Protein 3ODV (pdb70)

Nearest PDB structures (foldseek):
  3odv-assembly1_A  TM=1.027E+00  e=1.717E-07  Androctonus mauritanicus mauritanicus
  3odv-assembly2_B  TM=9.685E-01  e=3.495E-06  Androctonus mauritanicus mauritanicus
  6ay7-assembly2_B  TM=9.670E-01  e=1.411E-04  Androctonus australis
  6atm-assembly1_C  TM=9.528E-01  e=1.856E-04  Buthus israelis
  2ktx-assembly1_A  TM=8.320E-01  e=3.128E-05  Androctonus mauritanicus mauritanicus

Foldseek 3Di:
DAWDPAFDDWAVVCQVVLVVVVAHDWTQDPRTIDGDDD/DAWDPDFDDFQVVFAVVLVVVQAHGFTQDPRTTDGHHD

Organism: Androctonus mauritanicus mauritanicus (NCBI:txid6860)

Radius of gyration: 13.89 Å; Cα contacts (8 Å, |Δi|>4): 241; chains: 2; bounding box: 24×30×34 Å

Sequence (76 aa):
GVVEINVKKCSGSPQQCLLKKPCKKDAGMRRRFGKKCMMNRRKCHCTPPKKGVEINVKKCSGSPQQCLKKPCKKDAGMMRRFFGGKKCMMNNRRKCHCTTPPKK

Structure (mmCIF, N/CA/C/O backbone):
data_3ODV
#
_entry.id   3ODV
#
_cell.length_a   25.150
_cell.length_b   30.511
_cell.length_c   41.097
_cell.angle_alpha   109.39
_cell.angle_beta   97.39
_cell.angle_gamma   97.09
#
_symmetry.space_group_name_H-M   'P -1'
#
loop_
_entity.id
_entity.type
_entity.pdbx_description
1 polymer 'Potassium channel toxin alpha-KTx 3.1'
2 non-polymer 'trifluoroacetic acid'
3 non-polymer 'CITRIC ACID'
4 water water
#
loop_
_atom_site.group_PDB
_atom_site.id
_atom_site.type_symbol
_atom_site.label_atom_id
_atom_site.label_alt_id
_atom_site.label_comp_id
_atom_site.label_asym_id
_atom_site.label_entity_id
_atom_site.label_seq_id
_atom_site.pdbx_PDB_ins_code
_atom_site.Cartn_x
_atom_site.Cartn_y
_atom_site.Cartn_z
_atom_site.occupancy
_atom_site.B_iso_or_equiv
_atom_site.auth_seq_id
_atom_site.auth_comp_id
_atom_site.auth_asym_id
_atom_site.auth_atom_id
_atom_site.pdbx_PDB_model_num
ATOM 1 N N . GLY A 1 1 ? 9.396 6.325 18.225 1.00 9.08 1 GLY A N 1
ATOM 2 C CA . GLY A 1 1 ? 9.990 6.436 19.572 1.00 9.37 1 GLY A CA 1
ATOM 3 C C . GLY A 1 1 ? 8.952 6.824 20.599 1.00 8.61 1 GLY A C 1
ATOM 4 O O . GLY A 1 1 ? 7.772 6.976 20.287 1.00 10.15 1 GLY A O 1
ATOM 5 N N . VAL A 1 2 ? 9.432 6.977 21.829 1.00 8.30 2 VAL A N 1
ATOM 6 C CA A VAL A 1 2 ? 8.573 7.453 22.880 0.50 8.34 2 VAL A CA 1
ATOM 7 C CA B VAL A 1 2 ? 8.699 7.450 23.018 0.50 9.30 2 VAL A CA 1
ATOM 8 C C . VAL A 1 2 ? 8.886 8.947 23.124 1.00 7.41 2 VAL A C 1
ATOM 9 O O . VAL A 1 2 ? 10.031 9.394 23.167 1.00 7.99 2 VAL A O 1
ATOM 16 N N . GLU A 1 3 ? 7.822 9.725 23.218 1.00 7.58 3 GLU A N 1
ATOM 17 C CA . GLU A 1 3 ? 7.955 11.145 23.499 1.00 7.60 3 GLU A CA 1
ATOM 18 C C . GLU A 1 3 ? 8.259 11.316 24.981 1.00 7.85 3 GLU A C 1
ATOM 19 O O . GLU A 1 3 ? 7.580 10.743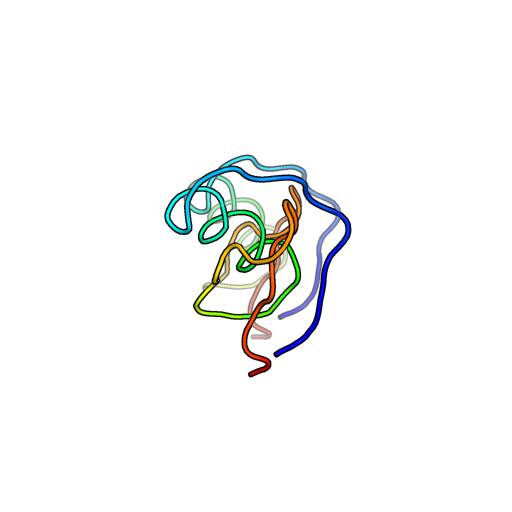 25.828 1.00 10.84 3 GLU A O 1
ATOM 25 N N . ILE A 1 4 ? 9.290 12.086 25.285 1.00 7.02 4 ILE A N 1
ATOM 26 C CA . ILE A 1 4 ? 9.614 12.452 26.647 1.00 7.39 4 ILE A CA 1
ATOM 27 C C . ILE A 1 4 ? 9.333 13.933 26.830 1.00 7.40 4 ILE A C 1
ATOM 28 O O . ILE A 1 4 ? 9.223 14.682 25.855 1.00 8.42 4 ILE A O 1
ATOM 33 N N . ASN A 1 5 ? 9.219 14.369 28.079 1.00 7.26 5 ASN A N 1
ATOM 34 C CA . ASN A 1 5 ? 8.726 15.714 28.352 1.00 8.04 5 ASN A CA 1
ATOM 35 C C . ASN A 1 5 ? 9.863 16.740 28.369 1.00 7.77 5 ASN A C 1
ATOM 36 O O . ASN A 1 5 ? 10.102 17.429 29.358 1.00 8.72 5 ASN A O 1
ATOM 41 N N . VAL A 1 6 ? 10.563 16.821 27.241 1.00 7.62 6 VAL A N 1
ATOM 42 C CA . VAL A 1 6 ? 11.734 17.672 27.077 1.00 7.52 6 VAL A CA 1
ATOM 43 C C . VAL A 1 6 ? 11.576 18.427 25.766 1.00 7.45 6 VAL A C 1
ATOM 44 O O . VAL A 1 6 ? 11.287 17.824 24.720 1.00 8.21 6 VAL A O 1
ATOM 48 N N . LYS A 1 7 ? 11.750 19.744 25.852 1.00 7.38 7 LYS A N 1
ATOM 49 C CA A LYS A 1 7 ? 11.636 20.639 24.715 0.80 7.44 7 LYS A CA 1
ATOM 50 C CA B LYS A 1 7 ? 11.621 20.608 24.689 0.20 8.13 7 LYS A CA 1
ATOM 51 C C . LYS A 1 7 ? 12.966 20.756 23.983 1.00 7.57 7 LYS A C 1
ATOM 52 O O . LYS A 1 7 ? 14.020 20.748 24.595 1.00 9.47 7 LYS A O 1
ATOM 63 N N . CYS A 1 8 ? 12.904 20.883 22.668 1.00 7.36 8 CYS A N 1
ATOM 64 C CA . CYS A 1 8 ? 14.102 20.969 21.848 1.00 7.41 8 CYS A CA 1
ATOM 65 C C . CYS A 1 8 ? 13.803 21.777 20.604 1.00 7.63 8 CYS A C 1
ATOM 66 O O . CYS A 1 8 ? 12.658 21.920 20.196 1.00 8.76 8 CYS A O 1
ATOM 69 N N . SER A 1 9 ? 14.870 22.266 19.986 1.00 7.80 9 SER A N 1
ATOM 70 C CA . SER A 1 9 ? 14.806 22.889 18.666 1.00 8.92 9 SER A CA 1
ATOM 71 C C . SER A 1 9 ? 15.706 22.192 17.649 1.00 8.92 9 SER A C 1
ATOM 72 O O . SER A 1 9 ? 15.703 22.570 16.494 1.00 12.04 9 SER A O 1
ATOM 75 N N . GLY A 1 10 ? 16.475 21.197 18.065 1.00 9.03 10 GLY A N 1
ATOM 76 C CA . GLY A 1 10 ? 17.289 20.396 17.165 1.00 9.66 10 GLY A CA 1
ATOM 77 C C . GLY A 1 10 ? 17.613 19.080 17.820 1.00 9.41 10 GLY A C 1
ATOM 78 O O . GLY A 1 10 ? 17.668 18.978 19.049 1.00 9.54 10 GLY A O 1
ATOM 79 N N . SER A 1 11 ? 17.836 18.054 17.013 1.00 10.16 11 SER A N 1
ATOM 80 C CA . SER A 1 11 ? 18.055 16.732 17.556 1.00 10.09 11 SER A CA 1
ATOM 81 C C . SER A 1 11 ? 19.242 16.546 18.488 1.00 10.24 11 SER A C 1
ATOM 82 O O . SER A 1 11 ? 19.126 15.752 19.402 1.00 10.37 11 SER A O 1
ATOM 85 N N . PRO A 1 12 ? 20.361 17.270 18.312 1.00 10.71 12 PRO A N 1
ATOM 86 C CA . PRO A 1 12 ? 21.461 17.060 19.254 1.00 11.78 12 PRO A CA 1
ATOM 87 C C . PRO A 1 12 ? 21.077 17.323 20.710 1.00 10.67 12 PRO A C 1
ATOM 88 O O . PRO A 1 12 ? 21.668 16.738 21.616 1.00 11.90 12 PRO A O 1
ATOM 92 N N . GLN A 1 13 ? 20.087 18.190 20.914 1.00 9.27 13 GLN A N 1
ATOM 93 C CA A GLN A 1 13 ? 19.615 18.527 22.248 0.50 9.24 13 GLN A CA 1
ATOM 94 C CA B GLN A 1 13 ? 19.603 18.521 22.250 0.50 9.16 13 GLN A CA 1
ATOM 95 C C . GLN A 1 13 ? 18.894 17.361 22.922 1.00 8.87 13 GLN A C 1
ATOM 96 O O . GLN A 1 13 ? 18.632 17.419 24.118 1.00 9.84 13 GLN A O 1
ATOM 107 N N . CYS A 1 14 ? 18.553 16.323 22.155 1.00 8.18 14 CYS A N 1
ATOM 108 C CA . CYS A 1 14 ? 17.850 15.169 22.702 1.00 7.67 14 CYS A CA 1
ATOM 109 C C . CYS A 1 14 ? 18.755 14.024 23.110 1.00 7.69 14 CYS A C 1
ATOM 110 O O . CYS A 1 14 ? 18.281 13.057 23.685 1.00 7.95 14 CYS A O 1
ATOM 113 N N . LEU A 1 15 ? 20.051 14.124 22.854 1.00 8.37 15 LEU A N 1
ATOM 114 C CA A LEU A 1 15 ? 20.940 13.030 23.199 0.50 8.58 15 LEU A CA 1
ATOM 115 C CA B LEU A 1 15 ? 20.991 13.054 23.200 0.50 9.02 15 LEU A CA 1
ATOM 116 C C . LEU A 1 15 ? 20.958 12.779 24.702 1.00 8.49 15 LEU A C 1
ATOM 117 O O . LEU A 1 15 ? 20.688 11.664 25.150 1.00 9.00 15 LEU A O 1
ATOM 126 N N . LYS A 1 16 ? 21.251 13.803 25.494 1.00 8.63 16 LYS A N 1
ATOM 127 C CA A LYS A 1 16 ? 21.302 13.624 26.941 0.50 9.47 16 LYS A CA 1
ATOM 128 C CA B LYS A 1 16 ? 21.306 13.622 26.940 0.50 9.26 16 LYS A CA 1
ATOM 129 C C . LYS A 1 16 ? 19.917 13.330 27.522 1.00 8.47 16 LYS A C 1
ATOM 130 O O . LYS A 1 16 ? 19.784 12.430 28.332 1.00 9.00 16 LYS A O 1
ATOM 141 N N . PRO A 1 17 ? 18.871 14.067 27.105 1.00 8.13 17 PRO A N 1
ATOM 142 C CA . PRO A 1 17 ? 17.524 13.718 27.586 1.00 8.48 17 PRO A CA 1
ATOM 143 C C . PRO A 1 17 ? 17.135 12.264 27.299 1.00 7.58 17 PRO A C 1
ATOM 144 O O . PRO A 1 17 ? 16.572 11.588 28.169 1.00 7.87 17 PRO A O 1
ATOM 148 N N . CYS A 1 18 ? 17.437 11.770 26.100 1.00 7.20 18 CYS A N 1
ATOM 149 C CA . CYS A 1 18 ? 17.107 10.384 25.801 1.00 7.30 18 CYS A CA 1
ATOM 150 C C . CYS A 1 18 ? 17.933 9.430 26.668 1.00 7.71 18 CYS A C 1
ATOM 151 O O . CYS A 1 18 ? 17.405 8.429 27.142 1.00 8.25 18 CYS A O 1
ATOM 154 N N . LYS A 1 19 ? 19.207 9.741 26.885 1.00 8.52 19 LYS A N 1
ATOM 155 C CA A LYS A 1 19 ? 20.037 8.929 27.773 0.50 9.83 19 LYS A CA 1
ATOM 156 C CA B LYS A 1 19 ? 20.044 8.946 27.796 0.50 10.38 19 LYS A CA 1
ATOM 157 C C . LYS A 1 19 ? 19.493 8.945 29.221 1.00 9.20 19 LYS A C 1
ATOM 158 O O . LYS A 1 19 ? 19.503 7.920 29.905 1.00 10.90 19 LYS A O 1
ATOM 169 N N . ASP A 1 20 ? 19.004 10.090 29.671 1.00 9.43 20 ASP A N 1
ATOM 170 C CA . ASP A 1 20 ? 18.387 10.204 31.000 1.00 9.97 20 ASP A CA 1
ATOM 171 C C . ASP A 1 20 ? 17.135 9.320 31.100 1.00 9.97 20 ASP A C 1
ATOM 172 O O . ASP A 1 20 ? 16.748 8.933 32.198 1.00 13.05 20 ASP A O 1
ATOM 177 N N . ALA A 1 21 ? 16.509 9.020 29.961 1.00 8.60 21 ALA A N 1
ATOM 178 C CA . ALA A 1 21 ? 15.331 8.170 29.864 1.00 9.01 21 ALA A CA 1
ATOM 179 C C . ALA A 1 21 ? 15.703 6.718 29.517 1.00 8.44 21 ALA A C 1
ATOM 180 O O . ALA A 1 21 ? 14.826 5.876 29.297 1.00 9.57 21 ALA A O 1
ATOM 182 N N . GLY A 1 22 ? 16.994 6.414 29.482 1.00 8.80 22 GLY A N 1
ATOM 183 C CA . GLY A 1 22 ? 17.474 5.066 29.249 1.00 9.31 22 GLY A CA 1
ATOM 184 C C . GLY A 1 22 ? 17.708 4.654 27.808 1.00 8.96 22 GLY A C 1
ATOM 185 O O . GLY A 1 22 ? 17.869 3.464 27.554 1.00 10.67 22 GLY A O 1
ATOM 186 N N 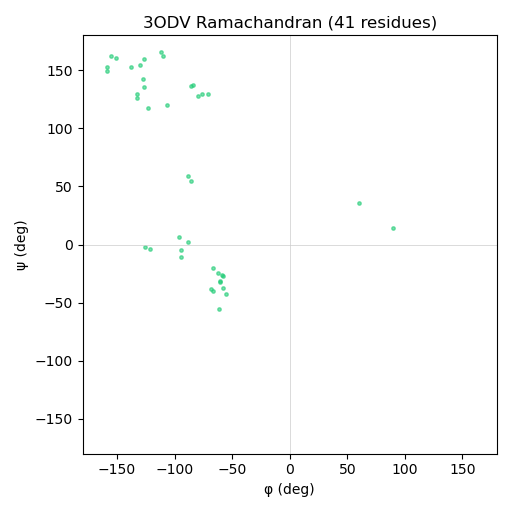. MET A 1 23 ? 17.738 5.614 26.881 1.00 7.54 23 MET A N 1
ATOM 187 C CA . MET A 1 23 ? 17.719 5.312 25.449 1.00 7.99 23 MET A CA 1
ATOM 188 C C . MET A 1 23 ? 18.886 5.982 24.727 1.00 8.30 23 MET A C 1
ATOM 189 O O . MET A 1 23 ? 19.449 6.967 25.207 1.00 10.44 23 MET A O 1
ATOM 194 N N . ARG A 1 24 ? 19.203 5.455 23.542 1.00 8.17 24 ARG A N 1
ATOM 195 C CA A ARG A 1 24 ? 20.450 5.803 22.863 0.40 8.46 24 ARG A CA 1
ATOM 196 C CA B ARG A 1 24 ? 20.455 5.747 22.834 0.40 8.62 24 ARG A CA 1
ATOM 197 C CA C ARG A 1 24 ? 20.451 5.795 22.859 0.20 8.75 24 ARG A CA 1
ATOM 198 C C . ARG A 1 24 ? 20.297 6.471 21.493 1.00 7.99 24 ARG A C 1
ATOM 199 O O . ARG A 1 24 ? 21.290 6.926 20.928 1.00 8.22 24 ARG A O 1
ATOM 221 N N . PHE A 1 25 ? 19.076 6.531 20.967 1.00 7.61 25 PHE A N 1
ATOM 222 C CA . PHE A 1 25 ? 18.787 7.146 19.665 1.00 7.59 25 PHE A CA 1
ATOM 223 C C . PHE A 1 25 ? 17.514 7.949 19.807 1.00 7.61 25 PHE A C 1
ATOM 224 O O . PHE A 1 25 ? 16.646 7.618 20.617 1.00 8.32 25 PHE A O 1
ATOM 232 N N . GLY A 1 26 ? 17.375 8.986 18.998 1.00 8.14 26 GLY A N 1
ATOM 233 C CA . GLY A 1 26 ? 16.180 9.804 19.080 1.00 8.65 26 GLY A CA 1
ATOM 234 C C . GLY A 1 26 ? 16.200 10.927 18.077 1.00 8.67 26 GLY A C 1
ATOM 235 O O . GLY A 1 26 ? 17.061 10.984 17.200 1.00 10.27 26 GLY A O 1
ATOM 236 N N A LYS A 1 27 ? 15.257 11.838 18.227 0.50 9.00 27 LYS A N 1
ATOM 237 N N B LYS A 1 27 ? 15.240 11.840 18.224 0.50 8.28 27 LYS A N 1
ATOM 238 C CA A LYS A 1 27 ? 15.271 13.043 17.435 0.50 9.45 27 LYS A CA 1
ATOM 239 C CA B LYS A 1 27 ? 14.940 12.877 17.225 0.50 8.63 27 LYS A CA 1
ATOM 240 C C A LYS A 1 27 ? 14.248 14.021 17.975 0.50 9.94 27 LYS A C 1
ATOM 241 C C B LYS A 1 27 ? 14.209 14.011 17.967 0.50 9.39 27 LYS A C 1
ATOM 242 O O A LYS A 1 27 ? 13.288 13.675 18.691 0.50 11.01 27 LYS A O 1
ATOM 243 O O B LYS A 1 27 ? 13.440 13.756 18.900 0.50 10.07 27 LYS A O 1
ATOM 254 N N . CYS A 1 28 ? 14.464 15.261 17.571 1.00 9.48 28 CYS A N 1
ATOM 255 C CA . CYS A 1 28 ? 13.603 16.361 17.945 1.00 8.75 28 CYS A CA 1
ATOM 256 C C . CYS A 1 28 ? 12.536 16.478 16.866 1.00 9.10 28 CYS A C 1
ATOM 257 O O . CYS A 1 28 ? 12.839 16.602 15.687 1.00 11.54 28 CYS A O 1
ATOM 260 N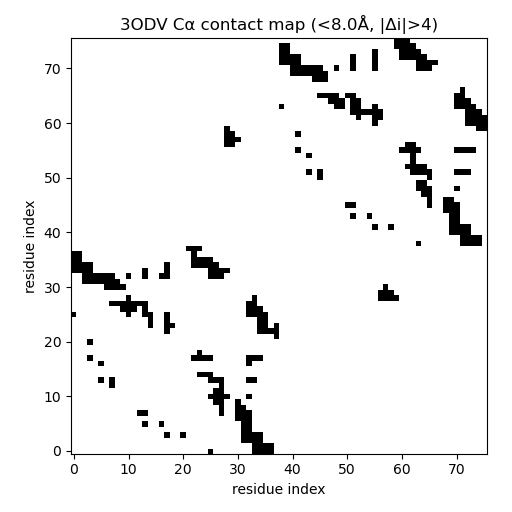 N . MET A 1 29 ? 11.282 16.428 17.271 1.00 9.07 29 MET A N 1
ATOM 261 C CA A MET A 1 29 ? 10.206 16.541 16.349 0.50 9.55 29 MET A CA 1
ATOM 262 C CA B MET A 1 29 ? 10.127 16.498 16.362 0.50 10.11 29 MET A CA 1
ATOM 263 C C . MET A 1 29 ? 9.056 17.247 17.076 1.00 9.61 29 MET A C 1
ATOM 264 O O . MET A 1 29 ? 8.705 16.900 18.209 1.00 10.21 29 MET A O 1
ATOM 273 N N . ASN A 1 30 ? 8.514 18.267 16.432 1.00 9.57 30 ASN A N 1
ATOM 274 C CA . ASN A 1 30 ? 7.438 19.022 17.011 1.00 10.26 30 ASN A CA 1
ATOM 275 C C . ASN A 1 30 ? 7.833 19.682 18.353 1.00 10.05 30 ASN A C 1
ATOM 276 O O . ASN A 1 30 ? 7.029 19.792 19.260 1.00 10.85 30 ASN A O 1
ATOM 281 N N . ARG A 1 31 ? 9.093 20.112 18.426 1.00 9.05 31 ARG A N 1
ATOM 282 C CA A ARG A 1 31 ? 9.681 20.776 19.586 0.50 9.09 31 ARG A CA 1
ATOM 283 C CA B ARG A 1 31 ? 9.673 20.795 19.590 0.50 9.65 31 ARG A CA 1
ATOM 284 C C . ARG A 1 31 ? 9.773 19.913 20.829 1.00 8.34 31 ARG A C 1
ATOM 285 O O . ARG A 1 31 ? 9.967 20.441 21.927 1.00 9.00 31 ARG A O 1
ATOM 300 N N . LYS A 1 32 ? 9.688 18.597 20.652 1.00 8.02 32 LYS A N 1
ATOM 301 C CA . LYS A 1 32 ? 9.843 17.651 21.752 1.00 7.87 32 LYS A CA 1
ATOM 302 C C . LYS A 1 32 ? 10.836 16.576 21.359 1.00 7.31 32 LYS A C 1
ATOM 303 O O . LYS A 1 32 ? 10.980 16.233 20.181 1.00 7.81 32 LYS A O 1
ATOM 309 N N . CYS A 1 33 ? 11.469 15.984 22.369 1.00 7.17 33 CYS A N 1
ATOM 310 C CA . CYS A 1 33 ? 12.342 14.852 22.147 1.00 7.11 33 CYS A CA 1
ATOM 311 C C . CYS A 1 33 ? 11.559 13.545 22.098 1.00 6.51 33 CYS A C 1
ATOM 312 O O . CYS A 1 33 ? 10.670 13.293 22.925 1.00 7.38 33 CYS A O 1
ATOM 315 N N . HIS A 1 34 ? 11.943 12.705 21.136 1.00 6.46 34 HIS A N 1
ATOM 316 C CA . HIS A 1 34 ? 11.405 11.358 20.965 1.00 6.74 34 HIS A CA 1
ATOM 317 C C . HIS A 1 34 ? 12.584 10.413 20.935 1.00 6.52 34 HIS A C 1
ATOM 318 O O . HIS A 1 34 ? 13.576 10.671 20.275 1.00 8.59 34 HIS A O 1
ATOM 325 N N . CYS A 1 35 ? 12.472 9.303 21.653 1.00 6.45 35 CYS A N 1
ATOM 326 C CA . CYS A 1 35 ? 13.598 8.408 21.866 1.00 6.79 35 CYS A CA 1
ATOM 327 C C . CYS A 1 35 ? 13.227 6.984 21.482 1.00 6.57 35 CYS A C 1
ATOM 328 O O . CYS A 1 35 ? 12.122 6.521 21.771 1.00 7.20 35 CYS A O 1
ATOM 331 N N . THR A 1 36 ? 14.167 6.254 20.900 1.00 6.96 36 THR A N 1
ATOM 332 C CA . THR A 1 36 ? 13.902 4.893 20.465 1.00 7.68 36 THR A CA 1
ATOM 333 C C . THR A 1 36 ? 13.963 3.943 21.659 1.00 7.28 36 THR A C 1
ATOM 334 O O . THR A 1 36 ? 14.941 3.942 22.405 1.00 8.54 36 THR A O 1
ATOM 338 N N . PRO A 1 37 ? 12.919 3.120 21.862 1.00 8.25 37 PRO A N 1
ATOM 339 C CA A PRO A 1 37 ? 12.919 2.175 22.979 0.70 9.64 37 PRO A CA 1
ATOM 340 C CA B PRO A 1 37 ? 12.938 2.214 23.007 0.30 10.06 37 PRO A CA 1
ATOM 341 C C . PRO A 1 37 ? 14.175 1.328 23.028 1.00 10.83 37 PRO A C 1
ATOM 342 O O . PRO A 1 37 ? 14.698 0.920 21.991 1.00 12.63 37 PRO A O 1
ATOM 349 N N A LYS A 1 38 ? 14.625 1.067 24.250 0.50 11.62 38 LYS A N 1
ATOM 350 N N B LYS A 1 38 ? 14.635 1.046 24.244 0.50 12.78 38 LYS A N 1
ATOM 351 C CA A LYS A 1 38 ? 15.767 0.221 24.524 0.50 12.72 38 LYS A CA 1
ATOM 352 C CA B LYS A 1 38 ? 15.828 0.247 24.476 0.50 14.90 38 LYS A CA 1
ATOM 353 C C A LYS A 1 38 ? 15.433 -1.227 24.167 0.50 13.46 38 LYS A C 1
ATOM 354 C C B LYS A 1 38 ? 15.580 -1.217 24.127 0.50 15.86 38 LYS A C 1
ATOM 355 O O A LYS A 1 38 ? 14.402 -1.743 24.592 0.50 13.93 38 LYS A O 1
ATOM 356 O O B LYS A 1 38 ? 14.492 -1.740 24.362 0.50 17.45 38 LYS A O 1
ATOM 369 N N . GLY B 1 1 ? -0.527 13.418 -0.521 1.00 12.68 1 GLY B N 1
ATOM 370 C CA . GLY B 1 1 ? 0.016 13.700 0.830 1.00 12.48 1 GLY B CA 1
ATOM 371 C C . GLY B 1 1 ? -1.056 14.224 1.749 1.00 12.41 1 GLY B C 1
ATOM 372 O O . GLY B 1 1 ? -2.227 14.294 1.382 1.00 14.10 1 GLY B O 1
ATOM 373 N N . VAL B 1 2 ? -0.612 14.620 2.937 1.00 11.98 2 VAL B N 1
ATOM 374 C CA . VAL B 1 2 ? -1.467 15.120 4.005 1.00 12.26 2 VAL B CA 1
ATOM 375 C C . VAL B 1 2 ? -1.268 16.632 4.125 1.00 10.51 2 VAL B C 1
ATOM 376 O O . VAL B 1 2 ? -0.153 17.087 4.381 1.00 10.59 2 VAL B O 1
ATOM 380 N N . GLU B 1 3 ? -2.331 17.408 3.941 1.00 10.95 3 GLU B N 1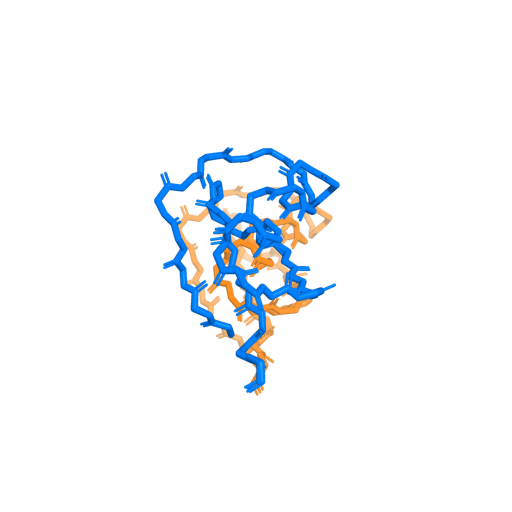
ATOM 381 C CA . GLU B 1 3 ? -2.258 18.856 4.147 1.00 10.16 3 GLU B CA 1
ATOM 382 C C . GLU B 1 3 ? -2.130 19.143 5.644 1.00 9.97 3 GLU B C 1
ATOM 383 O O . GLU B 1 3 ? -2.897 18.619 6.445 1.00 12.28 3 GLU B O 1
ATOM 389 N N . ILE B 1 4 ? -1.144 19.955 6.009 1.00 8.69 4 ILE B N 1
ATOM 390 C CA . ILE B 1 4 ? -0.976 20.403 7.377 1.00 8.52 4 ILE B CA 1
ATOM 391 C C . ILE B 1 4 ? -1.263 21.887 7.452 1.00 8.34 4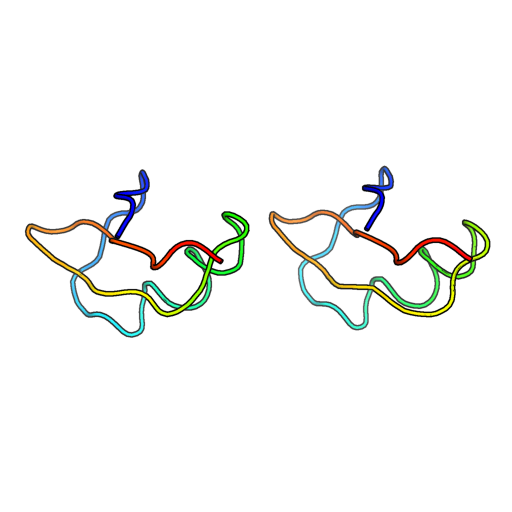 ILE B C 1
ATOM 392 O O . ILE B 1 4 ? -1.316 22.584 6.434 1.00 9.17 4 ILE B O 1
ATOM 397 N N . ASN B 1 5 ? -1.433 22.384 8.668 1.00 9.00 5 ASN B N 1
ATOM 398 C CA . ASN B 1 5 ? -1.894 23.740 8.899 1.00 9.70 5 ASN B CA 1
ATOM 399 C C . ASN B 1 5 ? -0.741 24.743 8.883 1.00 8.00 5 ASN B C 1
ATOM 400 O O . ASN B 1 5 ? -0.551 25.495 9.839 1.00 8.39 5 ASN B O 1
ATOM 405 N N . VAL B 1 6 ? 0.032 24.740 7.797 1.00 7.65 6 VAL B N 1
ATOM 406 C CA . VAL B 1 6 ? 1.216 25.574 7.657 1.00 7.46 6 VAL B CA 1
ATOM 407 C C . VAL B 1 6 ? 1.152 26.233 6.293 1.00 7.59 6 VAL B C 1
ATOM 408 O O . VAL B 1 6 ? 0.966 25.559 5.282 1.00 8.69 6 VAL B O 1
ATOM 412 N N . LYS B 1 7 ? 1.268 27.559 6.307 1.00 8.24 7 LYS B N 1
ATOM 413 C CA A LYS B 1 7 ? 1.221 28.330 5.076 0.50 8.86 7 LYS B CA 1
ATOM 414 C CA B LYS B 1 7 ? 1.254 28.410 5.121 0.50 9.34 7 LYS B CA 1
ATOM 415 C C . LYS B 1 7 ? 2.630 28.459 4.489 1.00 8.61 7 LYS B C 1
ATOM 416 O O . LYS B 1 7 ? 3.637 28.446 5.187 1.00 10.82 7 LYS B O 1
ATOM 427 N N . CYS B 1 8 ? 2.680 28.553 3.169 1.00 8.41 8 CYS B N 1
ATOM 428 C CA . CYS B 1 8 ? 3.946 28.536 2.471 1.00 8.22 8 CYS B CA 1
ATOM 429 C C . CYS B 1 8 ? 3.800 29.247 1.137 1.00 8.77 8 CYS B C 1
ATOM 430 O O . CYS B 1 8 ? 2.699 29.423 0.616 1.00 10.22 8 CYS B O 1
ATOM 433 N N . SER B 1 9 ? 4.942 29.612 0.584 1.00 9.10 9 SER B N 1
ATOM 434 C CA . SER B 1 9 ? 5.019 30.120 -0.779 1.00 10.12 9 SER B CA 1
ATOM 435 C C . SER B 1 9 ? 6.021 29.346 -1.631 1.00 10.03 9 SER B C 1
ATOM 436 O O . SER B 1 9 ? 6.152 29.629 -2.805 1.00 12.81 9 SER B O 1
ATOM 439 N N . GLY B 1 10 ? 6.719 28.378 -1.068 1.00 10.79 10 GLY B N 1
ATOM 440 C CA . GLY B 1 10 ? 7.635 27.530 -1.817 1.00 10.90 10 GLY B CA 1
ATOM 441 C C . GLY B 1 10 ? 7.857 26.242 -1.058 1.00 10.19 10 GLY B C 1
ATOM 442 O O . GLY B 1 10 ? 7.803 26.217 0.174 1.00 10.43 10 GLY B O 1
ATOM 443 N N . SER B 1 11 ? 8.098 25.161 -1.784 1.00 10.62 11 SER B N 1
ATOM 444 C CA . SER B 1 11 ? 8.202 23.858 -1.157 1.00 10.74 11 SER B CA 1
ATOM 445 C C . SER B 1 11 ? 9.309 23.699 -0.113 1.00 10.76 11 SER B C 1
ATOM 446 O O . SER B 1 11 ? 9.108 22.963 0.839 1.00 10.77 11 SER B O 1
ATOM 449 N N . PRO B 1 12 ? 10.457 24.394 -0.240 1.00 10.88 12 PRO B N 1
ATOM 450 C CA . PRO B 1 12 ? 11.464 24.220 0.813 1.00 11.47 12 PRO B CA 1
ATOM 451 C C . PRO B 1 12 ? 10.963 24.593 2.213 1.00 10.29 12 PRO B C 1
ATOM 452 O O . PRO B 1 12 ? 11.465 24.062 3.204 1.00 11.43 12 PRO B O 1
ATOM 456 N N . GLN B 1 13 ? 9.979 25.482 2.283 1.00 9.04 13 GLN B N 1
ATOM 457 C CA A GLN B 1 13 ? 9.392 25.880 3.566 0.50 8.60 13 GLN B CA 1
ATOM 458 C CA B GLN B 1 13 ? 9.381 25.904 3.550 0.50 8.54 13 GLN B CA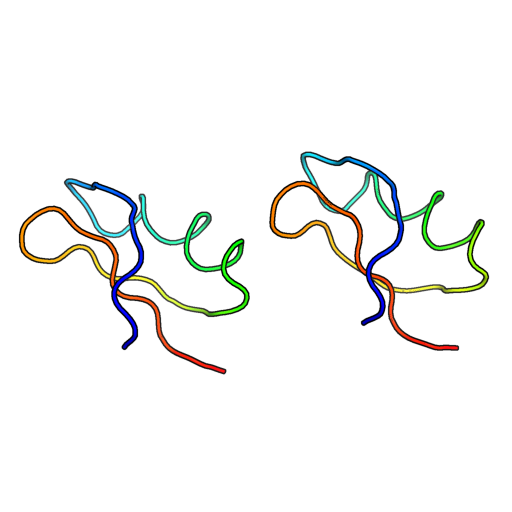 1
ATOM 459 C C . GLN B 1 13 ? 8.614 24.761 4.235 1.00 8.27 13 GLN B C 1
ATOM 460 O O . GLN B 1 13 ? 8.289 24.862 5.408 1.00 9.03 13 GLN B O 1
ATOM 471 N N . CYS B 1 14 ? 8.312 23.696 3.498 1.00 8.10 14 CYS B N 1
ATOM 472 C CA . CYS B 1 14 ? 7.521 22.590 4.025 1.00 8.11 14 CYS B CA 1
ATOM 473 C C . CYS B 1 14 ? 8.343 21.446 4.575 1.00 8.34 14 CYS B C 1
ATOM 474 O O . CYS B 1 14 ? 7.784 20.563 5.219 1.00 8.41 14 CYS B O 1
ATOM 477 N N . LEU B 1 15 ? 9.647 21.428 4.338 1.00 9.34 15 LEU B N 1
ATOM 478 C CA . LEU B 1 15 ? 10.464 20.296 4.767 1.00 10.35 15 LEU B CA 1
ATOM 479 C C . LEU B 1 15 ? 10.434 20.126 6.285 1.00 9.74 15 LEU B C 1
ATOM 480 O O . LEU B 1 15 ? 10.087 19.060 6.806 1.00 10.04 15 LEU B O 1
ATOM 485 N N . LYS B 1 16 ? 10.784 21.178 7.004 1.00 9.91 16 LYS B N 1
ATOM 486 C CA A LYS B 1 16 ? 10.825 21.090 8.451 0.71 10.47 16 LYS B CA 1
ATOM 487 C CA B LYS B 1 16 ? 10.819 21.086 8.457 0.29 10.35 16 LYS B CA 1
ATOM 488 C C . LYS B 1 16 ? 9.417 20.900 9.056 1.00 9.09 16 LYS B C 1
ATOM 489 O O . LYS B 1 16 ? 9.235 20.025 9.892 1.00 9.73 16 LYS B O 1
ATOM 500 N N . PRO B 1 17 ? 8.410 21.685 8.629 1.00 8.65 17 PRO B N 1
ATOM 501 C CA . PRO B 1 17 ? 7.076 21.435 9.183 1.00 9.06 17 PRO B CA 1
ATOM 502 C C . PRO B 1 17 ? 6.570 20.022 8.952 1.00 8.34 17 PRO B C 1
ATOM 503 O O . PRO B 1 17 ? 5.930 19.437 9.824 1.00 8.63 17 PRO B O 1
ATOM 507 N N . CYS B 1 18 ? 6.864 19.456 7.787 1.00 8.19 18 CYS B N 1
ATOM 508 C CA . CYS B 1 18 ? 6.407 18.097 7.531 1.00 8.43 18 CYS B CA 1
ATOM 509 C C . CYS B 1 18 ? 7.127 17.093 8.429 1.00 8.98 18 CYS B C 1
ATOM 510 O O . CYS B 1 18 ? 6.506 16.154 8.914 1.00 9.78 18 CYS B O 1
ATOM 513 N N . LYS B 1 19 ? 8.412 17.297 8.676 1.00 9.01 19 LYS B N 1
ATOM 514 C CA A LYS B 1 19 ? 9.147 16.468 9.627 0.20 9.52 19 LYS B CA 1
ATOM 515 C CA B LYS B 1 19 ? 9.130 16.447 9.618 0.80 9.89 19 LYS B CA 1
ATOM 516 C C . LYS B 1 19 ? 8.539 16.595 11.024 1.00 9.44 19 LYS B C 1
ATOM 517 O O . LYS B 1 19 ? 8.366 15.601 11.741 1.00 10.14 19 LYS B O 1
ATOM 528 N N . ASP B 1 20 ? 8.221 17.820 11.419 1.00 9.10 20 ASP B N 1
ATOM 529 C CA . ASP B 1 20 ? 7.639 18.072 12.728 1.00 9.46 20 ASP B CA 1
ATOM 530 C C . ASP B 1 20 ? 6.237 17.495 12.895 1.00 9.73 20 ASP B C 1
ATOM 531 O O . ASP B 1 20 ? 5.786 17.291 14.015 1.00 13.64 20 ASP B O 1
ATOM 536 N N . ALA B 1 21 ? 5.565 17.220 11.785 1.00 9.05 21 ALA B N 1
ATOM 537 C CA . ALA B 1 21 ? 4.251 16.583 11.781 1.00 9.72 21 ALA B CA 1
ATOM 538 C C . ALA B 1 21 ? 4.336 15.056 11.765 1.00 9.80 21 ALA B C 1
ATOM 539 O O . ALA B 1 21 ? 3.326 14.374 11.743 1.00 11.22 21 ALA B O 1
ATOM 541 N N . GLY B 1 22 ? 5.545 14.514 11.795 1.00 9.16 22 GLY B N 1
ATOM 542 C CA . GLY B 1 22 ? 5.745 13.072 11.775 1.00 9.62 22 GLY B CA 1
ATOM 543 C C . GLY B 1 22 ? 5.829 12.456 10.389 1.00 9.76 22 GLY B C 1
ATOM 544 O O . GLY B 1 22 ? 5.699 11.239 10.254 1.00 10.86 22 GLY B O 1
ATOM 545 N N A MET B 1 23 ? 5.918 13.286 9.347 0.50 9.24 23 MET B N 1
ATOM 546 N N B MET B 1 23 ? 6.219 13.293 9.422 0.50 10.72 23 MET B N 1
ATOM 547 C CA A MET B 1 23 ? 5.793 12.821 7.955 0.50 8.28 23 MET B CA 1
ATOM 548 C CA B MET B 1 23 ? 6.327 12.945 8.009 0.50 11.26 23 MET B CA 1
ATOM 549 C C A MET B 1 23 ? 7.082 13.083 7.196 0.50 8.26 23 MET B C 1
ATOM 550 C C B MET B 1 23 ? 7.772 13.063 7.516 0.50 10.62 23 MET B C 1
ATOM 551 O O A MET B 1 23 ? 8.129 13.218 7.811 0.50 9.25 23 MET B O 1
ATOM 552 O O B MET B 1 23 ? 8.684 13.349 8.290 0.50 11.74 23 MET B O 1
ATOM 561 N N A ARG B 1 24 ? 7.032 13.108 5.869 0.50 8.11 24 ARG B N 1
ATOM 562 N N B ARG B 1 24 ? 7.970 12.864 6.213 0.50 10.75 24 ARG B N 1
ATOM 563 C CA A ARG B 1 24 ? 8.246 13.338 5.103 0.50 8.67 24 ARG B CA 1
ATOM 564 C CA B ARG B 1 24 ? 9.320 12.864 5.625 0.50 10.98 24 ARG B CA 1
ATOM 565 C C A ARG B 1 24 ? 7.967 14.179 3.863 0.50 7.77 24 ARG B C 1
ATOM 566 C C B ARG B 1 24 ? 9.777 14.227 5.100 0.50 11.37 24 ARG B C 1
ATOM 567 O O A ARG B 1 24 ? 6.832 14.551 3.579 0.50 8.03 24 ARG B O 1
ATOM 568 O O B ARG B 1 24 ? 10.934 14.612 5.261 0.50 12.55 24 ARG B O 1
ATOM 583 N N A PHE B 1 25 ? 9.039 14.479 3.141 0.50 7.98 25 PHE B N 1
ATOM 584 N N B PHE B 1 25 ? 8.863 14.920 4.433 0.50 11.48 25 PHE B N 1
ATOM 585 C CA A PHE B 1 25 ? 8.982 15.282 1.910 0.50 8.08 25 PHE B CA 1
ATOM 586 C CA B PHE B 1 25 ? 9.128 16.190 3.765 0.50 11.00 25 PHE B CA 1
ATOM 587 C C A PHE B 1 25 ? 8.330 16.651 2.196 0.50 8.22 25 PHE B C 1
ATOM 588 C C B PHE B 1 25 ? 7.786 16.609 3.191 0.50 10.63 25 PHE B C 1
ATOM 589 O O A PHE B 1 25 ? 8.692 17.287 3.193 0.50 9.72 25 PHE B O 1
ATOM 590 O O B PHE B 1 25 ? 6.789 15.919 3.404 0.50 10.70 25 PHE B O 1
ATOM 605 N N A GLY B 1 26 ? 7.398 17.114 1.358 0.70 10.33 26 GLY B N 1
ATOM 606 N N B GLY B 1 26 ? 7.730 17.733 2.470 0.30 8.65 26 GLY B N 1
ATOM 607 C CA A GLY B 1 26 ? 6.765 18.403 1.574 0.70 10.35 26 GLY B CA 1
ATOM 608 C CA B GLY B 1 26 ? 6.478 18.165 1.827 0.30 9.01 26 GLY B CA 1
ATOM 609 C C A GLY B 1 26 ? 6.644 19.172 0.289 0.70 10.26 26 GLY B C 1
ATOM 610 C C B GLY B 1 26 ? 6.577 19.219 0.727 0.30 9.11 26 GLY B C 1
ATOM 611 O O A GLY B 1 26 ? 7.628 19.400 -0.413 0.70 12.53 26 GLY B O 1
ATOM 612 O O B GLY B 1 26 ? 7.622 19.843 0.552 0.30 10.14 26 GLY B O 1
ATOM 613 N N A LYS B 1 27 ? 5.430 19.566 -0.031 0.70 9.98 27 LYS B N 1
ATOM 614 N N B LYS B 1 27 ? 5.447 19.418 0.033 0.30 9.71 27 LYS B N 1
ATOM 615 C CA A LYS B 1 27 ? 5.168 20.309 -1.248 0.70 10.45 27 LYS B CA 1
ATOM 616 C CA B LYS B 1 27 ? 5.273 20.289 -1.154 0.30 10.19 27 LYS B CA 1
ATOM 617 C C A LYS B 1 27 ? 4.242 21.439 -0.897 0.70 9.85 27 LYS B C 1
ATOM 618 C C B LYS B 1 27 ? 4.282 21.430 -0.869 0.30 9.70 27 LYS B C 1
ATOM 619 O O A LYS B 1 27 ? 3.254 21.227 -0.204 0.70 10.36 27 LYS B O 1
ATOM 620 O O B LYS B 1 27 ? 3.268 21.206 -0.208 0.30 10.36 27 LYS B O 1
ATOM 631 N N . CYS B 1 28 ? 4.554 22.636 -1.383 1.00 9.77 28 CYS B N 1
ATOM 632 C CA . CYS B 1 28 ? 3.656 23.772 -1.199 1.00 9.66 28 CYS B CA 1
ATOM 633 C C . CYS B 1 28 ? 2.642 23.818 -2.372 1.00 10.49 28 CYS B C 1
ATOM 634 O O . CYS B 1 28 ? 3.053 23.914 -3.537 1.00 12.76 28 CYS B O 1
ATOM 637 N N A MET B 1 29 ? 1.335 23.792 -2.039 0.50 9.82 29 MET B N 1
ATOM 638 N N B MET B 1 29 ? 1.361 23.681 -2.087 0.50 11.54 29 MET B N 1
ATOM 639 C CA A MET B 1 29 ? 0.169 23.941 -2.973 0.50 9.74 29 MET B CA 1
ATOM 640 C CA B MET B 1 29 ? 0.345 23.766 -3.122 0.50 12.14 29 MET B CA 1
ATOM 641 C C A MET B 1 29 ? -0.956 24.830 -2.384 0.50 10.59 29 MET B C 1
ATOM 642 C C B MET B 1 29 ? -0.796 24.546 -2.569 0.50 12.62 29 MET B C 1
ATOM 643 O O A MET B 1 29 ? -1.378 24.613 -1.262 0.50 10.49 29 MET B O 1
ATOM 644 O O B MET B 1 29 ? -1.247 24.267 -1.475 0.50 12.77 29 MET B O 1
ATOM 653 N N A ASN B 1 30 ? -1.457 25.790 -3.166 0.50 9.90 30 ASN B N 1
ATOM 654 N N B ASN B 1 30 ? -1.265 25.525 -3.327 0.50 13.43 30 ASN B N 1
ATOM 655 C CA A ASN B 1 30 ? -2.471 26.769 -2.737 0.50 10.58 30 ASN B CA 1
ATOM 656 C CA B ASN B 1 30 ? -2.324 26.390 -2.847 0.50 15.21 30 ASN B CA 1
ATOM 657 C C A ASN B 1 30 ? -2.170 27.316 -1.339 0.50 9.97 30 ASN B C 1
ATOM 658 C C B ASN B 1 30 ? -1.939 27.066 -1.539 0.50 14.03 30 ASN B C 1
ATOM 659 O O A ASN B 1 30 ? -3.031 27.389 -0.458 0.50 11.73 30 ASN B O 1
ATOM 660 O O B ASN B 1 30 ? -2.789 27.276 -0.684 0.50 14.85 30 ASN B O 1
ATOM 669 N N A ARG B 1 31 ? -0.913 27.712 -1.186 0.50 10.16 31 ARG B N 1
ATOM 670 N N B ARG B 1 31 ? -0.664 27.405 -1.383 0.50 13.48 31 ARG B N 1
ATOM 671 C CA A ARG B 1 31 ? -0.411 28.386 -0.003 0.50 9.98 31 ARG B CA 1
ATOM 672 C CA B ARG B 1 31 ? -0.232 28.213 -0.232 0.50 13.80 31 ARG B CA 1
ATOM 673 C C A ARG B 1 31 ? -0.355 27.498 1.248 0.50 9.69 31 ARG B C 1
ATOM 674 C C B ARG B 1 31 ? -0.252 27.479 1.125 0.50 11.93 31 ARG B C 1
ATOM 675 O O A ARG B 1 31 ? -0.235 28.030 2.351 0.50 11.42 31 ARG B O 1
ATOM 676 O O B ARG B 1 31 ? -0.145 28.106 2.172 0.50 11.64 31 ARG B O 1
ATOM 691 N N . LYS B 1 32 ? -0.378 26.159 1.064 1.00 10.43 32 LYS B N 1
ATOM 692 C CA . LYS B 1 32 ? -0.287 25.246 2.213 1.00 9.32 32 LYS B CA 1
ATOM 693 C C . LYS B 1 32 ? 0.697 24.107 1.951 1.00 8.22 32 LYS B C 1
ATOM 694 O O . LYS B 1 32 ? 0.920 23.695 0.813 1.00 9.28 32 LYS B O 1
ATOM 700 N N . CYS B 1 33 ? 1.235 23.545 3.037 1.00 7.27 33 CYS B N 1
ATOM 701 C CA . CYS B 1 33 ? 2.128 22.399 2.948 1.00 7.31 33 CYS B CA 1
ATOM 702 C C . CYS B 1 33 ? 1.364 21.072 2.907 1.00 7.24 33 CYS B C 1
ATOM 703 O O . CYS B 1 33 ? 0.439 20.845 3.692 1.00 8.15 33 CYS B O 1
ATOM 706 N N . HIS B 1 34 ? 1.808 20.197 2.007 1.00 7.16 34 HIS B N 1
ATOM 707 C CA . HIS B 1 34 ? 1.271 18.856 1.826 1.00 7.77 34 HIS B CA 1
ATOM 708 C C . HIS B 1 34 ? 2.419 17.881 1.992 1.00 7.92 34 HIS B C 1
ATOM 709 O O . HIS B 1 34 ? 3.386 17.899 1.231 1.00 9.34 34 HIS B O 1
ATOM 716 N N . CYS B 1 35 ? 2.311 17.025 2.997 1.00 7.94 35 CYS B N 1
ATOM 717 C CA . CYS B 1 35 ? 3.406 16.179 3.414 1.00 8.43 35 CYS B CA 1
ATOM 718 C C . CYS B 1 35 ? 3.201 14.750 2.945 1.00 9.54 35 CYS B C 1
ATOM 719 O O . CYS B 1 35 ? 2.077 14.252 2.905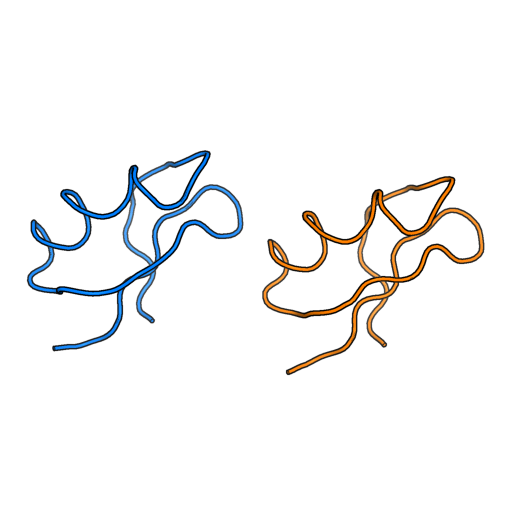 1.00 11.11 35 CYS B O 1
ATOM 722 N N A THR B 1 36 ? 4.239 13.980 2.714 0.50 9.41 36 THR B N 1
ATOM 723 N N B THR B 1 36 ? 4.347 14.198 2.533 0.50 11.05 36 THR B N 1
ATOM 724 C CA A THR B 1 36 ? 3.999 12.570 2.361 0.50 9.36 36 THR B CA 1
ATOM 725 C CA B THR B 1 36 ? 4.550 12.794 2.244 0.50 11.60 36 THR B CA 1
ATOM 726 C C A THR B 1 36 ? 4.005 11.705 3.622 0.50 8.15 36 THR B C 1
ATOM 727 C C B THR B 1 36 ? 4.864 12.088 3.565 0.50 11.01 36 THR B C 1
ATOM 728 O O A THR B 1 36 ? 4.940 11.785 4.408 0.50 8.39 36 THR B O 1
ATOM 729 O O B THR B 1 36 ? 5.873 12.345 4.227 0.50 11.26 36 THR B O 1
ATOM 736 N N A PRO B 1 37 ? 2.953 10.897 3.838 0.50 8.97 37 PRO B N 1
ATOM 737 N N B PRO B 1 37 ? 3.978 11.205 3.984 0.50 11.54 37 PRO B N 1
ATOM 738 C CA A PRO B 1 37 ? 2.961 10.069 5.048 0.50 9.42 37 PRO B CA 1
ATOM 739 C CA B PRO B 1 37 ? 4.158 10.522 5.247 0.50 11.16 37 PRO B CA 1
ATOM 740 C C A PRO B 1 37 ? 4.001 8.958 4.973 0.50 10.59 37 PRO B C 1
ATOM 741 C C B PRO B 1 37 ? 5.146 9.359 5.210 0.50 12.15 37 PRO B C 1
ATOM 742 O O A PRO B 1 37 ? 4.272 8.435 3.894 0.50 11.11 37 PRO B O 1
ATOM 743 O O B PRO B 1 37 ? 5.559 8.898 4.136 0.50 13.29 37 PRO B O 1
ATOM 750 N N A LYS B 1 38 ? 4.589 8.622 6.117 0.50 12.02 38 LYS B N 1
ATOM 751 N N B LYS B 1 38 ? 5.501 8.893 6.404 0.50 13.85 38 LYS B N 1
ATOM 752 C CA A LYS B 1 38 ? 5.438 7.447 6.243 0.50 14.72 38 LYS B CA 1
ATOM 753 C CA B LYS B 1 38 ? 6.115 7.582 6.603 0.50 16.40 38 LYS B CA 1
ATOM 754 C C A LYS B 1 38 ? 4.572 6.203 6.353 0.50 16.48 38 LYS B C 1
ATOM 755 C C B LYS B 1 38 ? 5.072 6.471 6.468 0.50 17.07 38 LYS B C 1
ATOM 756 O O A LYS B 1 38 ? 5.079 5.078 6.354 0.50 17.97 38 LYS B O 1
ATOM 757 O O B LYS B 1 38 ? 5.402 5.282 6.419 0.50 19.02 38 LYS B O 1
#

InterPro domains:
  IPR001947 Scorpion short chain toxin, potassium channel inhibitor [PF00451] (6-36)
  IPR001947 Scorpion short chain toxin, potassium channel inhibitor [PR00286] (8-21)
  IPR001947 Scorpion short chain tox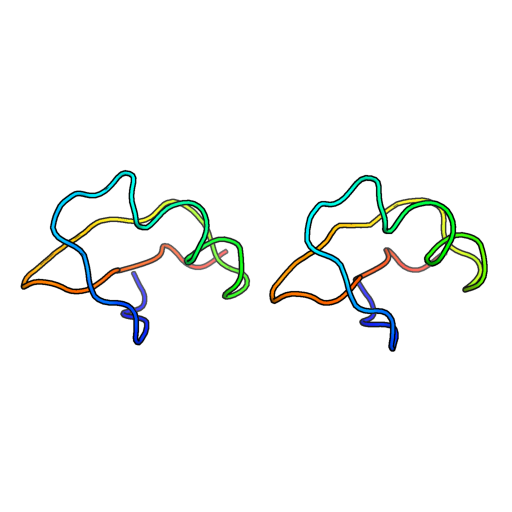in, potassium channel inhibitor [PR00286] (23-36)
  IPR036574 Knottin, scorpion toxin-like superfamily [G3DSA:3.30.30.10] (1-36)
  IPR036574 Knottin, scorpion toxin-like superfamily [SSF57095] (3-37)

Solvent-accessible surface area: 5664 Å² total; per-residue (Å²): 87,71,94,28,144,54,158,6,102,21,50,116,92,2,118,157,24,3,138,134,46,42,20,185,145,43,67,6,36,98,160,51,0,26,0,67,89,218,88,65,96,23,144,51,172,9,108,26,45,118,96,0,121,142,26,0,68,31,49,36,28,104,134,21,120,28,96,149,193,50,0,35,0,51,71,170

B-factor: mean 14.16, std 11.2, range [6.45, 191.08]

GO terms:
  GO:0005576 extracellular region (C, EXP)

Secondary structure (DSSP, 8-state):
-EEEEEE-SSGGGGHHHHHHTT-S-EEEETTEEEE---/-EEEEEE-SSGGGGHHHHHHTT-EEEEEETTEEEEE--